Protein AF-H9ZZ54-F1 (afdb_monomer_lite)

Sequence (100 aa):
MKEVLNTIWRDYSVRKTISIDQAVRLREILLSMIGINVLIEPEGKYISKGFEIALKTGTTVYDALYIALAAEKNLPLITLDKKQAKASEDVGVKAIIPSV

Foldseek 3Di:
DVVQLVVLCCCVPPVVVDDPVVSVVSVVVVVVCDPPPDDDDDLVVQQVVLVVLCVVLVNDSVLSSQLSVCVVVVHAREDCDPSSCVSSVVVPHHYDHDDD

Secondary structure (DSSP, 8-state):
-HHHHHHHHHHHHTS--S-HHHHHHHHHHHHHTBTTTBPPP-GGGGHHHHHHHHHHH---HHHHHHHHHHHHTT-PEE-S-HHHHHHHHTTTPPEE----

Radius of gyration: 15.19 Å; chains: 1; bounding box: 37×31×37 Å

InterPro domains:
  IPR002716 PIN domain [PF01850] (10-88)
  IPR029060 PIN-like domain superfamily [SSF88723] (3-96)
  IPR044153 VapC3-like, PIN domain [cd09873] (3-94)
  IPR051619 Type II TA system ribonuclease PINc/VapC [PTHR35901] (3-97)

pLDDT: mean 96.83, std 4.07, range [61.66, 98.69]

Structure (mmCIF, N/CA/C/O backbone):
data_AF-H9ZZ54-F1
#
_entry.id   AF-H9ZZ54-F1
#
loop_
_atom_site.group_PDB
_atom_site.id
_atom_site.type_symbol
_atom_site.label_atom_id
_atom_site.label_alt_id
_atom_site.label_comp_id
_atom_site.label_asym_id
_atom_site.label_entity_id
_atom_site.label_seq_id
_atom_site.pdbx_PDB_ins_code
_atom_site.Cartn_x
_atom_site.Cartn_y
_atom_site.Cartn_z
_atom_site.occupancy
_atom_site.B_iso_or_equiv
_atom_site.auth_seq_id
_atom_site.auth_comp_id
_atom_site.auth_asym_id
_atom_site.auth_atom_id
_atom_site.pdbx_PDB_model_num
ATOM 1 N N . MET A 1 1 ? -1.539 1.379 -8.059 1.00 90.94 1 MET A N 1
ATOM 2 C CA . MET A 1 1 ? -0.765 1.772 -9.269 1.00 90.94 1 MET A CA 1
ATOM 3 C C . MET A 1 1 ? 0.680 2.130 -8.931 1.00 90.94 1 MET A C 1
ATOM 5 O O . MET A 1 1 ? 1.575 1.413 -9.356 1.00 90.94 1 MET A O 1
ATOM 9 N N . LYS A 1 2 ? 0.913 3.193 -8.143 1.00 94.56 2 LYS A N 1
ATOM 10 C CA . LYS A 1 2 ? 2.262 3.680 -7.791 1.00 94.56 2 LYS A CA 1
ATOM 11 C C . LYS A 1 2 ? 3.163 2.582 -7.203 1.00 94.56 2 LYS A C 1
ATOM 13 O O . LYS A 1 2 ? 4.291 2.426 -7.644 1.00 94.56 2 LYS A O 1
ATOM 18 N N . GLU A 1 3 ? 2.648 1.772 -6.280 1.00 95.94 3 GLU A N 1
ATOM 19 C CA . GLU A 1 3 ? 3.424 0.714 -5.608 1.00 95.94 3 GLU A CA 1
ATOM 20 C C . GLU A 1 3 ? 3.809 -0.452 -6.525 1.00 95.94 3 GLU A C 1
ATOM 22 O O . GLU A 1 3 ? 4.931 -0.953 -6.448 1.00 95.94 3 GLU A O 1
ATOM 27 N N . VAL A 1 4 ? 2.920 -0.850 -7.442 1.00 96.56 4 VAL A N 1
ATOM 28 C CA . VAL A 1 4 ? 3.220 -1.900 -8.430 1.00 96.56 4 VAL A CA 1
ATOM 29 C C . VAL A 1 4 ? 4.294 -1.408 -9.400 1.00 96.56 4 VAL A C 1
ATOM 31 O O . VAL A 1 4 ? 5.288 -2.096 -9.616 1.00 96.56 4 VAL A O 1
ATOM 34 N N . LEU A 1 5 ? 4.158 -0.180 -9.913 1.00 97.50 5 LEU A N 1
ATOM 35 C CA . LEU A 1 5 ? 5.172 0.431 -10.778 1.00 97.50 5 LEU A CA 1
ATOM 36 C C . LEU A 1 5 ? 6.512 0.612 -10.058 1.00 97.50 5 LEU A C 1
ATOM 38 O O . LEU A 1 5 ? 7.557 0.347 -10.643 1.00 97.50 5 LEU A O 1
ATOM 42 N N . ASN A 1 6 ? 6.495 1.006 -8.782 1.00 98.25 6 ASN A N 1
ATOM 43 C CA . ASN A 1 6 ? 7.702 1.112 -7.967 1.00 98.25 6 ASN A CA 1
ATOM 44 C C . ASN A 1 6 ? 8.364 -0.256 -7.745 1.00 98.25 6 ASN A C 1
ATOM 46 O O . ASN A 1 6 ? 9.587 -0.353 -7.738 1.00 98.25 6 ASN A O 1
ATOM 50 N N . THR A 1 7 ? 7.576 -1.324 -7.604 1.00 98.06 7 THR A N 1
ATOM 51 C CA . THR A 1 7 ? 8.102 -2.692 -7.499 1.00 98.06 7 THR A CA 1
ATOM 52 C C . THR A 1 7 ? 8.791 -3.115 -8.796 1.00 98.06 7 THR A C 1
ATOM 54 O O . THR A 1 7 ? 9.951 -3.516 -8.745 1.00 98.06 7 THR A O 1
ATOM 57 N N . ILE A 1 8 ? 8.149 -2.900 -9.951 1.00 98.56 8 ILE A N 1
ATOM 58 C CA . ILE A 1 8 ? 8.748 -3.150 -11.276 1.00 98.56 8 ILE A CA 1
ATOM 59 C C . ILE A 1 8 ? 10.039 -2.334 -11.449 1.00 98.56 8 ILE A C 1
ATOM 61 O O . ILE A 1 8 ? 11.073 -2.860 -11.862 1.00 98.56 8 ILE A O 1
ATOM 65 N N . TRP A 1 9 ? 10.008 -1.047 -11.091 1.00 98.56 9 TRP A N 1
ATOM 66 C CA . TRP A 1 9 ? 11.186 -0.185 -11.148 1.00 98.56 9 TRP A CA 1
ATOM 67 C C . TRP A 1 9 ? 12.310 -0.688 -10.240 1.00 98.56 9 TRP A C 1
ATOM 69 O O . TRP A 1 9 ? 13.464 -0.675 -10.664 1.00 98.56 9 TRP A O 1
ATOM 79 N N . ARG A 1 10 ? 12.010 -1.150 -9.020 1.00 98.56 10 ARG A N 1
ATOM 80 C CA . ARG A 1 10 ? 13.013 -1.718 -8.107 1.00 98.56 10 ARG A CA 1
ATOM 81 C C . ARG A 1 10 ? 13.620 -3.001 -8.657 1.00 98.56 10 ARG A C 1
ATOM 83 O O . ARG A 1 10 ? 14.831 -3.173 -8.531 1.00 98.56 10 ARG A O 1
ATOM 90 N N . ASP A 1 11 ? 12.818 -3.870 -9.263 1.00 98.56 11 ASP A N 1
ATOM 91 C CA . ASP A 1 11 ? 13.295 -5.119 -9.867 1.00 98.56 11 ASP A CA 1
ATOM 92 C C . ASP A 1 11 ? 14.306 -4.854 -10.989 1.00 98.56 11 ASP A C 1
ATOM 94 O O . ASP A 1 11 ? 15.376 -5.464 -11.019 1.00 98.56 11 ASP A O 1
ATOM 98 N N . TYR A 1 12 ? 14.047 -3.860 -11.840 1.00 98.56 12 TYR A N 1
ATOM 99 C CA . TYR A 1 12 ? 14.985 -3.439 -12.884 1.00 98.56 12 TYR A CA 1
ATOM 100 C C . TYR A 1 12 ? 16.175 -2.615 -12.349 1.00 98.56 12 TYR A C 1
ATOM 102 O O . TYR A 1 12 ? 17.345 -2.892 -12.625 1.00 98.56 12 TYR A O 1
ATOM 110 N N . SER A 1 13 ? 15.903 -1.555 -11.591 1.00 98.38 13 SER A N 1
ATOM 111 C CA . SER A 1 13 ? 16.896 -0.522 -11.267 1.00 98.38 13 SER A CA 1
ATOM 112 C C . SER A 1 13 ? 17.786 -0.895 -10.093 1.00 98.38 13 SER A C 1
ATOM 114 O O . SER A 1 13 ? 18.971 -0.572 -10.122 1.00 98.38 13 SER A O 1
ATOM 116 N N . VAL A 1 14 ? 17.230 -1.573 -9.088 1.00 98.44 14 VAL A N 1
ATOM 117 C CA . VAL A 1 14 ? 17.919 -1.876 -7.827 1.00 98.44 14 VAL A CA 1
ATOM 118 C C . VAL A 1 14 ? 18.356 -3.335 -7.785 1.00 98.44 14 VAL A C 1
ATOM 120 O O . VAL A 1 14 ? 19.528 -3.612 -7.561 1.00 98.44 14 VAL A O 1
ATOM 123 N N . ARG A 1 15 ? 17.428 -4.272 -8.011 1.00 98.38 15 ARG A N 1
ATOM 124 C CA . ARG A 1 15 ? 17.692 -5.711 -7.858 1.00 98.38 15 ARG A CA 1
ATOM 125 C C . ARG A 1 15 ? 18.330 -6.349 -9.089 1.00 98.38 15 ARG A C 1
ATOM 127 O O . ARG A 1 15 ? 18.930 -7.407 -8.954 1.00 98.38 15 ARG A O 1
ATOM 134 N N . LYS A 1 16 ? 18.209 -5.717 -10.262 1.00 98.00 16 LYS A N 1
ATOM 135 C CA . LYS A 1 16 ? 18.720 -6.227 -11.548 1.00 98.00 16 LYS A CA 1
ATOM 136 C C . LYS A 1 16 ? 18.179 -7.623 -11.889 1.00 98.00 16 LYS A C 1
ATOM 138 O O . LYS A 1 16 ? 18.870 -8.424 -12.506 1.00 98.00 16 LYS A O 1
ATOM 143 N N . THR A 1 17 ? 16.943 -7.914 -11.481 1.00 98.56 17 THR A N 1
ATOM 144 C CA . THR A 1 17 ? 16.298 -9.226 -11.664 1.00 98.56 17 THR A CA 1
ATOM 145 C C . THR A 1 17 ? 15.517 -9.339 -12.970 1.00 98.56 17 THR A C 1
ATOM 147 O O . THR A 1 17 ? 15.164 -10.446 -13.365 1.00 98.56 17 THR A O 1
ATOM 150 N N . ILE A 1 18 ? 15.254 -8.217 -13.644 1.00 98.50 18 ILE A N 1
ATOM 151 C CA . ILE A 1 18 ? 14.555 -8.157 -14.932 1.00 98.50 18 ILE A CA 1
ATOM 152 C C . ILE A 1 18 ? 15.260 -7.193 -15.895 1.00 98.50 18 ILE A C 1
ATOM 154 O O . ILE A 1 18 ? 15.939 -6.258 -15.462 1.00 98.50 18 ILE A O 1
ATOM 158 N N . SER A 1 19 ? 15.076 -7.395 -17.201 1.00 98.69 19 SER A N 1
ATOM 159 C CA . SER A 1 19 ? 15.519 -6.464 -18.245 1.00 98.69 19 SER A CA 1
ATOM 160 C C . SER A 1 19 ? 14.597 -5.243 -18.363 1.00 98.69 19 SER A C 1
ATOM 162 O O . SER A 1 19 ? 13.478 -5.230 -17.843 1.00 98.69 19 SER A O 1
ATOM 164 N N . ILE A 1 20 ? 15.047 -4.214 -19.090 1.00 98.44 20 ILE A N 1
ATOM 165 C CA . ILE A 1 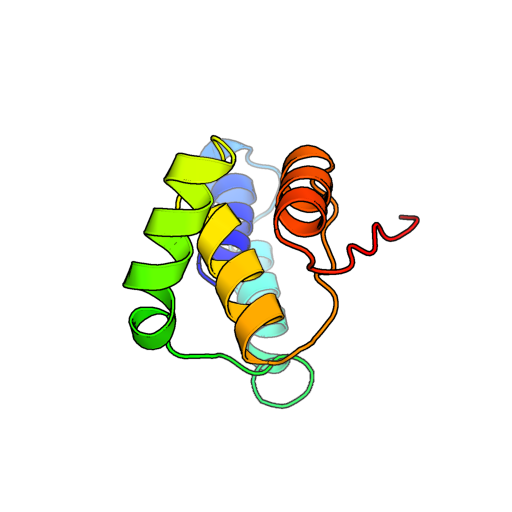20 ? 14.212 -3.042 -19.392 1.00 98.44 20 ILE A CA 1
ATOM 166 C C . ILE A 1 20 ? 12.959 -3.431 -20.193 1.00 98.44 20 ILE A C 1
ATOM 168 O O . ILE A 1 20 ? 11.868 -2.970 -19.867 1.00 98.44 20 ILE A O 1
ATOM 172 N N . ASP A 1 21 ? 13.084 -4.342 -21.161 1.00 98.62 21 ASP A N 1
ATOM 173 C CA . ASP A 1 21 ? 11.954 -4.814 -21.970 1.00 98.62 21 ASP A CA 1
ATOM 174 C C . ASP A 1 21 ? 10.926 -5.564 -21.116 1.00 98.62 21 ASP A C 1
ATOM 176 O O . ASP A 1 21 ? 9.719 -5.363 -21.260 1.00 98.62 21 ASP A O 1
ATOM 180 N N . GLN A 1 22 ? 11.388 -6.385 -20.166 1.00 98.62 22 GLN A N 1
ATOM 181 C CA . GLN A 1 22 ? 10.507 -7.042 -19.199 1.00 98.62 22 GLN A CA 1
ATOM 182 C C . GLN A 1 22 ? 9.785 -6.016 -18.317 1.00 98.62 22 GLN A C 1
ATOM 184 O O . GLN A 1 22 ? 8.579 -6.140 -18.108 1.00 98.62 22 GLN A O 1
ATOM 189 N N . ALA A 1 23 ? 1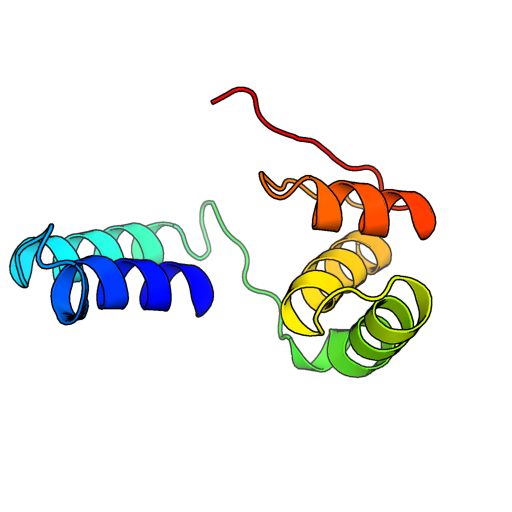0.481 -4.980 -17.839 1.00 98.56 23 ALA A N 1
ATOM 190 C CA . ALA A 1 23 ? 9.874 -3.922 -17.034 1.00 98.56 23 ALA A CA 1
ATOM 191 C C . ALA A 1 23 ? 8.791 -3.146 -17.809 1.00 98.56 23 ALA A C 1
ATOM 193 O O . ALA A 1 23 ? 7.700 -2.907 -17.283 1.00 98.56 23 ALA A O 1
ATOM 194 N N . VAL A 1 24 ? 9.061 -2.796 -19.072 1.00 98.50 24 VAL A N 1
ATOM 195 C CA . VAL A 1 24 ? 8.096 -2.129 -19.961 1.00 98.50 24 VAL A CA 1
ATOM 196 C C . VAL A 1 24 ? 6.878 -3.019 -20.205 1.00 98.50 24 VAL A C 1
ATOM 198 O O . VAL A 1 24 ? 5.748 -2.556 -20.032 1.00 98.50 24 VAL A O 1
ATOM 201 N N . ARG A 1 25 ? 7.088 -4.306 -20.498 1.00 98.56 25 ARG A N 1
ATOM 202 C CA . ARG A 1 25 ? 5.999 -5.265 -20.722 1.00 98.56 25 ARG A CA 1
ATOM 203 C C . ARG A 1 25 ? 5.134 -5.47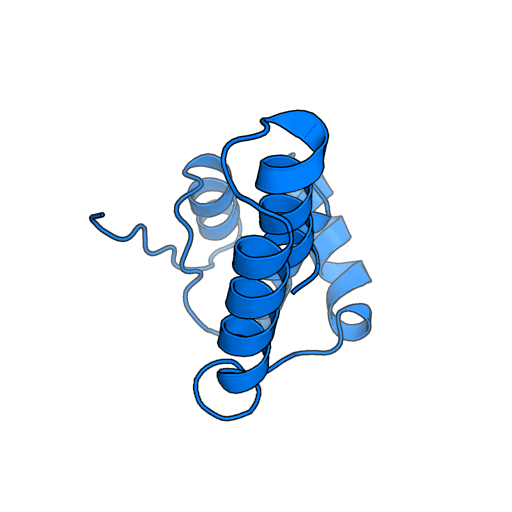9 -19.478 1.00 98.56 25 ARG A C 1
ATOM 205 O O . ARG A 1 25 ? 3.912 -5.524 -19.583 1.00 98.56 25 ARG A O 1
ATOM 212 N N . LEU A 1 26 ? 5.731 -5.576 -18.289 1.00 98.38 26 LEU A N 1
ATOM 213 C CA . LEU A 1 26 ? 4.983 -5.698 -17.029 1.00 98.38 26 LEU A CA 1
ATOM 214 C C . LEU A 1 26 ? 4.113 -4.464 -16.761 1.00 98.38 26 LEU A C 1
ATOM 216 O O . LEU A 1 26 ? 2.967 -4.597 -16.329 1.00 98.38 26 LEU A O 1
ATOM 220 N N . ARG A 1 27 ? 4.624 -3.262 -17.059 1.00 97.81 27 ARG A N 1
ATOM 221 C CA . ARG A 1 27 ? 3.835 -2.024 -16.998 1.00 97.81 27 ARG A CA 1
ATOM 222 C C . ARG A 1 27 ? 2.654 -2.071 -17.969 1.00 97.81 27 ARG A C 1
ATOM 224 O O . ARG A 1 27 ? 1.556 -1.693 -17.581 1.00 97.81 27 ARG A O 1
ATOM 231 N N . GLU A 1 28 ? 2.860 -2.510 -19.207 1.00 98.00 28 GLU A N 1
ATOM 232 C CA . GLU A 1 28 ? 1.785 -2.620 -20.205 1.00 98.00 28 GLU A CA 1
ATOM 233 C C . GLU A 1 28 ? 0.696 -3.600 -19.768 1.00 98.00 28 GLU A C 1
ATOM 235 O O . GLU A 1 28 ? -0.486 -3.271 -19.853 1.00 98.00 28 GLU A O 1
ATOM 240 N N . ILE A 1 29 ? 1.081 -4.752 -19.209 1.00 97.19 29 ILE A N 1
ATOM 241 C CA . ILE A 1 29 ? 0.135 -5.712 -18.627 1.00 97.19 29 ILE A CA 1
ATOM 242 C C . ILE A 1 29 ? -0.672 -5.046 -17.506 1.00 97.19 29 ILE A C 1
ATOM 244 O O . ILE A 1 29 ? -1.900 -5.093 -17.534 1.00 97.19 29 ILE A O 1
ATOM 248 N N . LEU A 1 30 ? -0.017 -4.362 -16.563 1.00 96.50 30 LEU A N 1
ATOM 249 C CA . LEU A 1 30 ? -0.708 -3.640 -15.491 1.00 96.50 30 LEU A CA 1
ATOM 250 C C . LEU A 1 30 ? -1.702 -2.599 -16.031 1.00 96.50 30 LEU A C 1
ATOM 252 O O . LEU A 1 30 ? -2.817 -2.498 -15.522 1.00 96.50 30 LEU A O 1
ATOM 256 N N . LEU A 1 31 ? -1.313 -1.828 -17.050 1.00 95.94 31 LEU A N 1
ATOM 257 C CA . LEU A 1 31 ? -2.186 -0.822 -17.660 1.00 95.94 31 LEU A CA 1
ATOM 258 C C . LEU A 1 31 ? -3.373 -1.458 -18.389 1.00 95.94 31 LEU A C 1
ATOM 260 O O . LEU A 1 31 ? -4.471 -0.915 -18.322 1.00 95.94 31 LEU A O 1
ATOM 264 N N . SER A 1 32 ? -3.182 -2.623 -19.012 1.00 96.69 32 SER A N 1
ATOM 265 C CA . SER A 1 32 ? -4.255 -3.352 -19.700 1.00 96.69 32 SER A CA 1
ATOM 266 C C . SER A 1 32 ? -5.371 -3.830 -18.761 1.00 96.69 32 SER A C 1
ATOM 268 O O . SER A 1 32 ? -6.503 -4.011 -19.194 1.00 96.69 32 SER A O 1
ATOM 270 N N . MET A 1 33 ? -5.084 -3.987 -17.463 1.00 96.38 33 MET A N 1
ATOM 271 C CA . MET A 1 33 ? -6.070 -4.383 -16.450 1.00 96.38 33 MET A CA 1
ATOM 272 C C . MET A 1 33 ? -6.946 -3.216 -15.966 1.00 96.38 33 MET A C 1
ATOM 274 O O . MET A 1 33 ? -7.987 -3.449 -15.342 1.00 96.38 33 MET A O 1
ATOM 278 N N . ILE A 1 34 ? -6.539 -1.963 -16.202 1.00 95.12 34 ILE A N 1
ATOM 279 C CA . ILE A 1 34 ? -7.262 -0.782 -15.715 1.00 95.12 34 ILE A CA 1
ATOM 280 C C . ILE A 1 34 ? -8.562 -0.585 -16.493 1.00 95.12 34 ILE A C 1
ATOM 282 O O . ILE A 1 34 ? -8.581 -0.619 -17.717 1.00 95.12 34 ILE A O 1
ATOM 286 N N . GLY A 1 35 ? -9.660 -0.370 -15.768 1.00 92.00 35 GLY A N 1
ATOM 287 C CA . GLY A 1 35 ? -10.998 -0.229 -16.349 1.00 92.00 35 GLY A CA 1
ATOM 288 C C . GLY A 1 35 ? -11.653 -1.557 -16.741 1.00 92.00 35 GLY A C 1
ATOM 289 O O . GLY A 1 35 ? -12.826 -1.554 -17.099 1.00 92.00 35 GLY A O 1
ATOM 290 N N . ILE A 1 36 ? -10.930 -2.67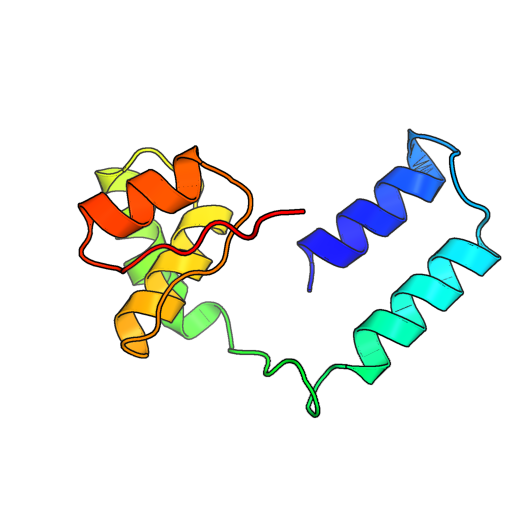8 -16.631 1.00 93.88 36 ILE A N 1
ATOM 291 C CA . ILE A 1 36 ? -11.446 -4.030 -16.889 1.00 93.88 36 ILE A CA 1
ATOM 292 C C . ILE A 1 36 ? -11.493 -4.826 -15.584 1.00 93.88 36 ILE A C 1
ATOM 294 O O . ILE A 1 36 ? -12.565 -5.170 -15.096 1.00 93.88 36 ILE A O 1
ATOM 298 N N . ASN A 1 37 ? -10.325 -5.097 -14.994 1.00 92.62 37 ASN A N 1
ATOM 299 C CA . ASN A 1 37 ? -10.188 -5.881 -13.763 1.00 92.62 37 ASN A CA 1
ATOM 300 C C . ASN A 1 37 ? -9.926 -5.002 -12.536 1.00 92.62 37 ASN A C 1
ATOM 302 O O . ASN A 1 37 ? -10.210 -5.412 -11.414 1.00 92.62 37 ASN A O 1
ATOM 306 N N . VAL A 1 38 ? -9.361 -3.808 -12.739 1.00 93.50 38 VAL A N 1
ATOM 307 C CA . VAL A 1 38 ? -8.988 -2.875 -11.671 1.00 93.50 38 VAL A CA 1
ATOM 308 C C . VAL A 1 38 ? -9.628 -1.518 -11.935 1.00 93.50 38 VAL A C 1
ATOM 310 O O . VAL A 1 38 ? -9.363 -0.876 -12.953 1.00 93.50 38 VAL A O 1
ATOM 313 N N . LEU A 1 39 ? -10.436 -1.052 -10.987 1.00 94.69 39 LEU A N 1
ATOM 314 C CA . LEU A 1 39 ? -10.974 0.305 -10.984 1.00 94.69 39 LEU A CA 1
ATOM 315 C C . LEU A 1 39 ? -10.082 1.203 -10.125 1.00 94.69 39 LEU A C 1
ATOM 317 O O . LEU A 1 39 ? -9.730 0.849 -9.001 1.00 94.69 39 LEU A O 1
ATOM 321 N N . ILE A 1 40 ? -9.700 2.360 -10.667 1.00 94.00 40 ILE A N 1
ATOM 322 C CA . ILE A 1 40 ? -8.871 3.338 -9.959 1.00 94.00 40 ILE A CA 1
ATOM 323 C C . ILE A 1 40 ? -9.768 4.373 -9.295 1.00 94.00 40 ILE A C 1
ATOM 325 O O . ILE A 1 40 ? -10.583 5.022 -9.944 1.00 94.00 40 ILE A O 1
ATOM 329 N N . GLU A 1 41 ? -9.563 4.547 -7.997 1.00 94.56 41 GLU A N 1
ATOM 330 C CA . GLU A 1 41 ? -10.260 5.532 -7.185 1.00 94.56 41 GLU A CA 1
ATOM 331 C C . GLU A 1 41 ? -9.350 6.740 -6.904 1.00 94.56 41 GLU A C 1
ATOM 333 O O . GLU A 1 41 ? -8.167 6.552 -6.599 1.00 94.56 41 GLU A O 1
ATOM 338 N N . PRO A 1 42 ? -9.858 7.986 -7.001 1.00 94.38 42 PRO A N 1
ATOM 339 C CA . PRO A 1 42 ? -9.074 9.174 -6.682 1.00 94.38 42 PRO A CA 1
ATOM 340 C C . PRO A 1 42 ? -8.672 9.198 -5.204 1.00 94.38 42 PRO A C 1
ATOM 342 O O . PRO A 1 42 ? -9.517 9.350 -4.323 1.00 94.38 42 PRO A O 1
ATOM 345 N N . GLU A 1 43 ? -7.368 9.109 -4.940 1.00 91.31 43 GLU A N 1
ATOM 346 C CA . GLU A 1 43 ? -6.796 9.043 -3.586 1.00 91.31 43 GLU A CA 1
ATOM 347 C C . GLU A 1 43 ? -7.220 10.220 -2.694 1.00 91.31 43 GLU A C 1
ATOM 349 O O . GLU A 1 43 ? -7.489 10.021 -1.513 1.00 91.31 43 GLU A O 1
ATOM 354 N N . GLY A 1 44 ? -7.382 11.415 -3.278 1.00 94.19 44 GLY A N 1
ATOM 355 C CA . GLY A 1 44 ? -7.787 12.640 -2.580 1.00 94.19 44 GLY A CA 1
ATOM 356 C C . GLY A 1 44 ? -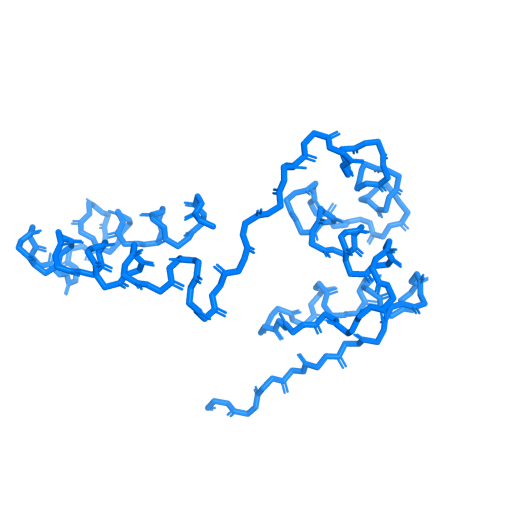9.049 12.499 -1.728 1.00 94.19 44 GLY A C 1
ATOM 357 O O . GLY A 1 44 ? -9.127 13.098 -0.659 1.00 94.19 44 GLY A O 1
ATOM 358 N N . LYS A 1 45 ? -10.002 11.656 -2.150 1.00 96.50 45 LYS A N 1
ATOM 359 C CA . LYS A 1 45 ? -11.248 11.405 -1.409 1.00 96.50 45 LYS A CA 1
ATOM 360 C C . LYS A 1 45 ? -11.019 10.725 -0.057 1.00 96.50 45 LYS A C 1
ATOM 362 O O . LYS A 1 45 ? -11.837 10.876 0.841 1.00 96.50 45 LYS A O 1
ATOM 367 N N . TYR A 1 46 ? -9.916 9.994 0.087 1.00 97.62 46 TYR A N 1
ATOM 368 C CA . TYR A 1 46 ? -9.658 9.125 1.233 1.00 97.62 46 TYR A CA 1
ATOM 369 C C . TYR A 1 46 ? -8.517 9.633 2.120 1.00 97.62 46 TYR A C 1
ATOM 371 O O . TYR A 1 46 ? -8.241 9.013 3.141 1.00 97.62 46 TYR A O 1
ATOM 379 N N . ILE A 1 47 ? -7.862 10.754 1.779 1.00 97.44 47 ILE A N 1
ATOM 380 C CA . ILE A 1 47 ? -6.674 11.252 2.498 1.00 97.44 47 ILE A CA 1
ATOM 381 C C . ILE A 1 47 ? -6.966 11.514 3.974 1.00 97.44 47 ILE A C 1
ATOM 383 O O . ILE A 1 47 ? -6.253 10.990 4.828 1.00 97.44 47 ILE A O 1
ATOM 387 N N . SER A 1 48 ? -8.014 12.284 4.284 1.00 97.94 48 SER A N 1
ATOM 388 C CA . SER A 1 48 ? -8.337 12.624 5.676 1.00 97.94 48 SER A CA 1
ATOM 389 C C . SER A 1 48 ? -8.619 11.367 6.495 1.00 97.94 48 SER A C 1
ATOM 391 O O . SER A 1 48 ? -8.034 11.173 7.559 1.00 97.94 48 SER A O 1
ATOM 393 N N . LYS A 1 49 ? -9.442 10.455 5.956 1.00 98.06 49 LYS A N 1
ATOM 394 C CA . LYS A 1 49 ? -9.793 9.218 6.654 1.00 98.06 49 LYS A CA 1
ATOM 395 C C . LYS A 1 49 ? -8.614 8.255 6.783 1.00 98.06 49 LYS A C 1
ATOM 397 O O . LYS A 1 49 ? -8.427 7.644 7.831 1.00 98.06 49 LYS A O 1
ATOM 402 N N . GLY A 1 50 ? -7.803 8.140 5.737 1.00 98.38 50 GLY A N 1
ATOM 403 C CA . GLY A 1 50 ? -6.579 7.347 5.741 1.00 98.38 50 GLY A CA 1
ATOM 404 C C . GLY A 1 50 ? -5.589 7.853 6.785 1.00 98.38 50 GLY A C 1
ATOM 405 O O . GLY A 1 50 ? -5.013 7.055 7.516 1.00 98.38 50 GLY A O 1
ATOM 406 N N . PHE A 1 51 ? -5.441 9.169 6.936 1.00 98.56 51 PHE A N 1
ATOM 407 C CA . PHE A 1 51 ? -4.580 9.734 7.971 1.00 98.56 51 PHE A CA 1
ATOM 408 C C . PHE A 1 51 ? -5.082 9.420 9.390 1.00 98.56 51 PHE A C 1
ATOM 410 O O . PHE A 1 51 ? -4.292 8.991 10.229 1.00 98.56 51 PHE A O 1
ATOM 417 N N . GLU A 1 52 ? -6.389 9.535 9.654 1.00 98.62 52 GLU A N 1
ATOM 418 C CA . GLU A 1 52 ? -6.979 9.115 10.938 1.00 98.62 52 GLU A CA 1
ATOM 419 C C . GLU A 1 52 ? -6.712 7.635 11.248 1.00 98.62 52 GLU A C 1
ATOM 421 O O . GLU A 1 52 ? -6.344 7.283 12.370 1.00 98.62 52 GLU A O 1
ATOM 426 N N . ILE A 1 53 ? -6.885 6.758 10.253 1.00 98.62 53 ILE A N 1
ATOM 427 C CA . ILE A 1 53 ? -6.635 5.319 10.402 1.00 98.62 53 ILE A CA 1
ATOM 428 C C . ILE A 1 53 ? -5.153 5.060 10.679 1.00 98.62 53 ILE A C 1
ATOM 430 O O . ILE A 1 53 ? -4.841 4.283 11.582 1.00 98.62 53 ILE A O 1
ATOM 434 N N . ALA A 1 54 ? -4.246 5.731 9.965 1.00 98.62 54 ALA A N 1
ATOM 435 C CA . ALA A 1 54 ? -2.805 5.615 10.182 1.00 98.62 54 ALA A CA 1
ATOM 436 C C . ALA A 1 54 ? -2.421 5.993 11.621 1.00 98.62 54 ALA A C 1
ATOM 438 O O . ALA A 1 54 ? -1.703 5.246 12.282 1.00 98.62 54 ALA A O 1
ATOM 439 N N . LEU A 1 55 ? -2.964 7.096 12.150 1.00 98.56 55 LEU A N 1
ATOM 440 C CA . LEU A 1 55 ? -2.739 7.504 13.541 1.00 98.56 55 LEU A CA 1
ATOM 441 C C . LEU A 1 55 ? -3.294 6.489 14.548 1.00 98.56 55 LEU A C 1
ATOM 443 O O . LEU A 1 55 ? -2.638 6.192 15.543 1.00 98.56 55 LEU A O 1
ATOM 447 N N . LYS A 1 56 ? -4.491 5.946 14.295 1.00 98.25 56 LYS A N 1
ATOM 448 C CA . LYS A 1 56 ? -5.149 4.992 15.200 1.00 98.25 56 LYS A CA 1
ATOM 449 C C . LYS A 1 56 ? -4.449 3.631 15.245 1.00 98.25 56 LYS A C 1
ATOM 451 O O . LYS A 1 56 ? -4.430 2.991 16.290 1.00 98.25 56 LYS A O 1
ATOM 456 N N . THR A 1 57 ? -3.930 3.172 14.111 1.00 97.88 57 THR A N 1
ATOM 457 C CA . THR A 1 57 ? -3.429 1.796 13.939 1.00 97.88 57 THR A CA 1
ATOM 458 C C . THR A 1 57 ? -1.905 1.703 13.885 1.00 97.88 57 THR A C 1
ATOM 460 O O . THR A 1 57 ? -1.351 0.611 13.982 1.00 97.88 57 THR A O 1
ATOM 463 N N . GLY A 1 58 ? -1.209 2.833 13.726 1.00 97.38 58 GLY A N 1
ATOM 464 C CA . GLY A 1 58 ? 0.242 2.878 13.555 1.00 97.38 58 GLY A CA 1
ATOM 465 C C . GLY A 1 58 ? 0.729 2.404 12.181 1.00 97.38 58 GLY A C 1
ATOM 466 O O . GLY A 1 58 ? 1.932 2.202 12.008 1.00 97.38 58 GLY A O 1
ATOM 467 N N . THR A 1 59 ? -0.162 2.206 11.202 1.00 97.50 59 THR A N 1
ATOM 468 C CA . THR A 1 59 ? 0.234 1.891 9.820 1.00 97.50 59 THR A CA 1
ATOM 469 C C . THR A 1 59 ? 0.708 3.130 9.070 1.00 97.50 59 THR A C 1
ATOM 471 O O . THR A 1 59 ? 0.478 4.266 9.487 1.00 97.50 59 THR A O 1
ATOM 474 N N . THR A 1 60 ? 1.341 2.935 7.911 1.00 97.94 60 THR A N 1
ATOM 475 C CA . THR A 1 60 ? 1.667 4.066 7.037 1.00 97.94 60 THR A CA 1
ATOM 476 C C . THR A 1 60 ? 0.398 4.679 6.437 1.00 97.94 60 THR A C 1
ATOM 478 O O . THR A 1 60 ? -0.647 4.029 6.354 1.00 97.94 60 THR A O 1
ATOM 481 N N . VAL A 1 61 ? 0.486 5.930 5.969 1.00 97.94 61 VAL A N 1
ATOM 482 C CA . VAL A 1 61 ? -0.620 6.569 5.232 1.00 97.94 61 VAL A CA 1
ATOM 483 C C . VAL A 1 61 ? -0.935 5.804 3.944 1.00 97.94 61 VAL A C 1
ATOM 485 O O . VAL A 1 61 ? -2.104 5.668 3.606 1.00 97.94 61 VAL A O 1
ATOM 488 N N . TYR A 1 62 ? 0.070 5.249 3.257 1.00 96.75 62 TYR A N 1
ATOM 489 C CA . TYR A 1 62 ? -0.150 4.424 2.064 1.00 96.75 62 TYR A CA 1
ATOM 490 C C . TYR A 1 62 ? -1.024 3.209 2.377 1.00 96.75 62 TYR A C 1
ATOM 492 O O . TYR A 1 62 ? -2.043 3.004 1.719 1.00 96.75 62 TYR A O 1
ATOM 500 N N . ASP A 1 63 ? -0.691 2.476 3.439 1.00 97.88 63 ASP A N 1
ATOM 501 C CA . ASP A 1 63 ? -1.467 1.310 3.863 1.00 97.88 63 ASP A CA 1
ATOM 502 C C . ASP A 1 63 ? -2.881 1.699 4.294 1.00 97.88 63 ASP A C 1
ATOM 504 O O . ASP A 1 63 ? -3.857 1.035 3.936 1.00 97.88 63 ASP A O 1
ATOM 508 N N . ALA A 1 64 ? -2.997 2.797 5.041 1.00 98.38 64 ALA A N 1
ATOM 509 C CA . ALA A 1 64 ? -4.260 3.272 5.576 1.00 98.38 64 ALA A CA 1
ATOM 510 C C . ALA A 1 64 ? -5.208 3.819 4.498 1.00 98.38 64 ALA A C 1
ATOM 512 O O . ALA A 1 64 ? -6.421 3.746 4.677 1.00 98.38 64 ALA A O 1
ATOM 513 N N . LEU A 1 65 ? -4.698 4.318 3.367 1.00 98.19 65 LEU A N 1
ATOM 514 C CA . LEU A 1 65 ? -5.528 4.744 2.233 1.00 98.19 65 LEU A CA 1
ATOM 515 C C . LEU A 1 65 ? -6.322 3.578 1.634 1.00 98.19 65 LEU A C 1
ATOM 517 O O . LEU A 1 65 ? -7.492 3.751 1.293 1.00 98.19 65 LEU A O 1
ATOM 521 N N . TYR A 1 66 ? -5.730 2.383 1.554 1.00 98.06 66 TYR A N 1
ATOM 522 C CA . TYR A 1 66 ? -6.455 1.187 1.114 1.00 98.06 66 TYR A CA 1
ATOM 523 C C . TYR A 1 66 ? -7.541 0.780 2.110 1.00 98.06 66 TYR A C 1
ATOM 525 O O . TYR A 1 66 ? -8.647 0.427 1.701 1.00 98.06 66 TYR A O 1
ATOM 533 N N . ILE A 1 67 ? -7.253 0.875 3.411 1.00 98.56 67 ILE A N 1
ATOM 534 C CA . ILE A 1 67 ? -8.231 0.593 4.470 1.00 98.56 67 ILE A CA 1
ATOM 535 C C . ILE A 1 67 ? -9.381 1.608 4.417 1.00 98.56 67 ILE A C 1
ATOM 537 O O . ILE A 1 67 ? -10.543 1.218 4.479 1.00 98.56 67 ILE A O 1
ATOM 541 N N . ALA A 1 68 ? -9.075 2.899 4.252 1.00 98.56 68 ALA A N 1
ATOM 542 C CA . ALA A 1 68 ? -10.068 3.964 4.127 1.00 98.56 68 ALA A CA 1
ATOM 543 C C . ALA A 1 68 ? -10.984 3.754 2.916 1.00 98.56 68 ALA A C 1
ATOM 545 O O . ALA A 1 68 ? -12.200 3.876 3.037 1.00 98.56 68 ALA A O 1
ATOM 546 N N . LEU A 1 69 ? -10.410 3.388 1.767 1.00 98.31 69 LEU A N 1
ATOM 547 C CA . LEU A 1 69 ? -11.172 3.046 0.568 1.00 98.31 69 LEU A CA 1
ATOM 548 C C . LEU A 1 69 ? -12.104 1.846 0.805 1.00 98.31 69 LEU A C 1
ATOM 550 O O . LEU A 1 69 ? -13.276 1.893 0.430 1.00 98.31 69 LEU A O 1
ATOM 554 N N . ALA A 1 70 ? -11.592 0.778 1.422 1.00 98.38 70 ALA A N 1
ATOM 555 C CA . ALA A 1 70 ? -12.371 -0.420 1.724 1.00 98.38 70 ALA A CA 1
ATOM 556 C C . ALA A 1 70 ? -13.523 -0.122 2.700 1.00 98.38 70 ALA A C 1
ATOM 558 O O . ALA A 1 70 ? -14.650 -0.558 2.466 1.00 98.38 70 ALA A O 1
ATOM 559 N N . ALA A 1 71 ? -13.263 0.684 3.734 1.00 98.00 71 ALA A N 1
ATOM 560 C CA . ALA A 1 71 ? -14.271 1.139 4.688 1.00 98.00 71 ALA A CA 1
ATOM 561 C C . ALA A 1 71 ? -15.383 1.953 4.008 1.00 98.00 71 ALA A C 1
ATOM 563 O O . ALA A 1 71 ? -16.557 1.631 4.168 1.00 98.00 71 ALA A O 1
ATOM 564 N N . GLU A 1 72 ? -15.022 2.962 3.209 1.00 97.62 72 GLU A N 1
ATOM 565 C CA . GLU A 1 72 ? -15.982 3.856 2.543 1.00 97.62 72 GLU A CA 1
ATOM 566 C C . GLU A 1 72 ? -16.896 3.102 1.568 1.00 97.62 72 GLU A C 1
ATOM 568 O O . GLU A 1 72 ? -18.088 3.383 1.463 1.00 97.62 72 GLU A O 1
ATOM 573 N N . LYS A 1 73 ? -16.350 2.110 0.855 1.00 96.88 73 LYS A N 1
ATOM 574 C CA . LYS A 1 73 ? -17.120 1.291 -0.092 1.00 96.88 73 LYS A CA 1
ATOM 575 C C . LYS A 1 73 ? -17.794 0.075 0.542 1.00 96.88 73 LYS A C 1
ATOM 577 O O . LYS A 1 73 ? -18.471 -0.658 -0.175 1.00 96.88 73 LYS A O 1
ATOM 582 N N . ASN A 1 74 ? -17.617 -0.149 1.846 1.00 97.12 74 ASN A N 1
ATOM 583 C CA . ASN A 1 74 ? -18.087 -1.341 2.551 1.00 97.12 74 ASN A CA 1
ATOM 584 C C . ASN A 1 74 ? -17.645 -2.653 1.861 1.00 97.12 74 ASN A C 1
ATOM 586 O O . ASN A 1 74 ? -18.439 -3.566 1.624 1.00 97.12 74 ASN A O 1
ATOM 590 N N . LEU A 1 75 ? -16.365 -2.721 1.488 1.00 97.69 75 LEU A N 1
ATOM 591 C CA . LEU A 1 75 ? -15.739 -3.863 0.821 1.00 97.69 75 LEU A CA 1
ATOM 592 C C . LEU A 1 75 ? -14.659 -4.485 1.716 1.00 97.69 75 LEU A C 1
ATOM 594 O O . LEU A 1 75 ? -14.068 -3.786 2.539 1.00 97.69 75 LEU A O 1
ATOM 598 N N . PRO A 1 76 ? -14.352 -5.785 1.558 1.00 98.19 76 PRO A N 1
ATOM 599 C CA . PRO A 1 76 ? -13.199 -6.367 2.226 1.00 98.19 76 PRO A CA 1
ATOM 600 C C . PRO A 1 76 ? -11.890 -5.810 1.649 1.00 98.19 76 PRO A C 1
ATOM 602 O O . PRO A 1 76 ? -11.785 -5.552 0.448 1.00 98.19 76 PRO A O 1
ATOM 605 N N . LEU A 1 77 ? -10.864 -5.704 2.493 1.00 98.31 77 LEU A N 1
ATOM 606 C CA . LEU A 1 77 ? -9.497 -5.447 2.059 1.00 98.31 77 LEU A CA 1
ATOM 607 C C . LEU A 1 77 ? -8.807 -6.768 1.707 1.00 98.31 77 LEU A C 1
ATOM 609 O O . LEU A 1 77 ? -8.666 -7.646 2.557 1.00 98.31 77 LEU A O 1
ATOM 613 N N . ILE A 1 78 ? -8.325 -6.892 0.472 1.00 97.69 78 ILE A N 1
ATOM 614 C CA . ILE A 1 78 ? -7.450 -7.995 0.060 1.00 97.69 78 ILE A CA 1
ATOM 615 C C . ILE A 1 78 ? -6.004 -7.513 0.147 1.00 97.69 78 ILE A C 1
ATOM 617 O O . ILE A 1 78 ? -5.632 -6.560 -0.535 1.00 97.69 78 ILE A O 1
ATOM 621 N N . THR A 1 79 ? -5.186 -8.171 0.966 1.00 97.31 79 THR A N 1
ATOM 622 C CA . THR A 1 79 ? -3.764 -7.833 1.107 1.00 97.31 79 THR A CA 1
ATOM 623 C C . THR A 1 79 ? -2.937 -9.043 1.531 1.00 97.31 79 THR A C 1
ATOM 625 O O . THR A 1 79 ? -3.417 -9.924 2.242 1.00 97.31 79 THR A O 1
ATOM 628 N N . LEU A 1 80 ? -1.677 -9.089 1.090 1.00 96.94 80 LEU A N 1
ATOM 629 C CA . LEU A 1 80 ? -0.683 -10.053 1.578 1.00 96.94 80 LEU A CA 1
ATOM 630 C C . LEU A 1 80 ? 0.059 -9.536 2.824 1.00 96.94 80 LEU A C 1
ATOM 632 O O . LEU A 1 80 ? 0.758 -10.306 3.485 1.00 96.94 80 LEU A O 1
ATOM 636 N N . ASP A 1 81 ? -0.084 -8.251 3.165 1.00 97.25 81 ASP A N 1
ATOM 637 C CA . ASP A 1 81 ? 0.530 -7.674 4.357 1.00 97.25 81 ASP A CA 1
ATOM 638 C C . ASP A 1 81 ? -0.328 -7.963 5.598 1.00 97.25 81 ASP A C 1
ATOM 640 O O . ASP A 1 81 ? -1.406 -7.400 5.800 1.00 97.25 81 ASP A O 1
ATOM 644 N N . LYS A 1 82 ? 0.182 -8.835 6.474 1.00 96.75 82 LYS A N 1
ATOM 645 C CA . LYS A 1 82 ? -0.494 -9.225 7.719 1.00 96.75 82 LYS A CA 1
ATOM 646 C C . LYS A 1 82 ? -0.705 -8.055 8.684 1.00 96.75 82 LYS A C 1
ATOM 648 O O . LYS A 1 82 ? -1.678 -8.069 9.435 1.00 96.75 82 LYS A O 1
ATOM 653 N N . LYS A 1 83 ? 0.185 -7.058 8.691 1.00 97.25 83 LYS A N 1
ATOM 654 C CA . LYS A 1 83 ? 0.042 -5.865 9.538 1.00 97.25 83 LYS A CA 1
ATOM 655 C C . LYS A 1 83 ? -1.077 -4.974 9.012 1.00 97.25 83 LYS A C 1
ATOM 657 O O . LYS A 1 83 ? -1.900 -4.526 9.804 1.00 97.25 83 LYS A O 1
ATOM 662 N N . GLN A 1 84 ? -1.154 -4.777 7.695 1.00 98.44 84 GLN A N 1
ATOM 663 C CA . GLN A 1 84 ? -2.250 -4.027 7.077 1.00 98.44 84 GLN A CA 1
ATOM 664 C C . GLN A 1 84 ? -3.597 -4.740 7.261 1.00 98.44 84 GLN A C 1
ATOM 666 O O . GLN A 1 84 ? -4.587 -4.097 7.607 1.00 98.44 84 GLN A O 1
ATOM 671 N N . ALA A 1 85 ? -3.631 -6.067 7.093 1.00 98.31 85 ALA A N 1
ATOM 672 C CA . ALA A 1 85 ? -4.818 -6.876 7.360 1.00 98.31 85 ALA A CA 1
ATOM 673 C C . ALA A 1 85 ? -5.307 -6.672 8.801 1.00 98.31 85 ALA A C 1
ATOM 675 O O . ALA A 1 85 ? -6.463 -6.307 9.012 1.00 98.31 85 ALA A O 1
ATOM 676 N N . LYS A 1 86 ? -4.405 -6.798 9.783 1.00 98.38 86 LYS A N 1
ATOM 677 C CA . LYS A 1 86 ? -4.738 -6.593 11.196 1.00 98.38 86 LYS A CA 1
ATOM 678 C C . LYS A 1 86 ? -5.254 -5.177 11.477 1.00 98.38 86 LYS A C 1
ATOM 680 O O . LYS A 1 86 ? -6.287 -5.021 12.120 1.00 98.38 86 LYS A O 1
ATOM 685 N N . ALA A 1 87 ? -4.588 -4.157 10.940 1.00 98.44 87 ALA A N 1
ATOM 686 C CA . ALA A 1 87 ? -5.018 -2.769 11.082 1.00 98.44 87 ALA A CA 1
ATOM 687 C C . ALA A 1 87 ? -6.406 -2.510 10.476 1.00 98.44 87 ALA A C 1
ATOM 689 O O . ALA A 1 87 ? -7.180 -1.729 11.026 1.00 98.44 87 ALA A O 1
ATOM 690 N N . SER A 1 88 ? -6.739 -3.175 9.364 1.00 98.44 88 SER A N 1
ATOM 691 C CA . SER A 1 88 ? -8.064 -3.070 8.750 1.00 98.44 88 SER A CA 1
ATOM 692 C C . SER A 1 8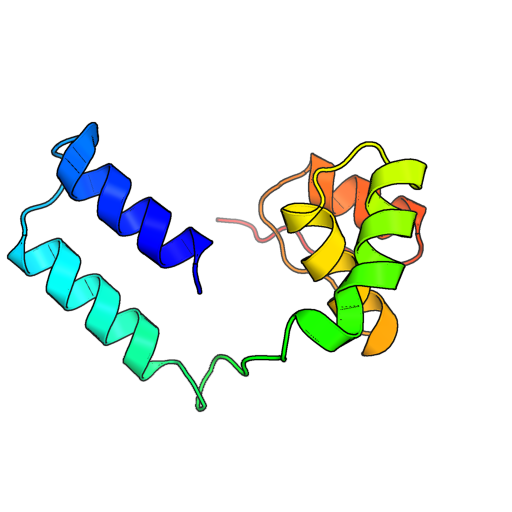8 ? -9.157 -3.660 9.649 1.00 98.44 88 SER A C 1
ATOM 694 O O . SER A 1 88 ? -10.193 -3.026 9.855 1.00 98.44 88 SER A O 1
ATOM 696 N N . GLU A 1 89 ? -8.887 -4.800 10.288 1.00 98.31 89 GLU A N 1
ATOM 697 C CA . GLU A 1 89 ? -9.815 -5.437 11.227 1.00 98.31 89 GLU A CA 1
ATOM 698 C C . GLU A 1 89 ? -10.034 -4.584 12.484 1.00 98.31 89 GLU A C 1
ATOM 700 O O . GLU A 1 89 ? -11.167 -4.451 12.947 1.00 98.31 89 GLU A O 1
ATOM 705 N N . ASP A 1 90 ? -8.984 -3.931 12.996 1.00 97.94 90 ASP A N 1
ATOM 706 C CA . ASP A 1 90 ? -9.053 -3.041 14.169 1.00 97.94 90 ASP A CA 1
ATOM 707 C C . ASP A 1 90 ? -9.933 -1.791 13.935 1.00 97.94 90 ASP A C 1
ATOM 709 O O . ASP A 1 90 ? -10.343 -1.101 14.880 1.00 97.94 90 ASP A O 1
ATOM 713 N N . VAL A 1 91 ? -10.250 -1.486 12.671 1.00 97.38 91 VAL A N 1
ATOM 714 C CA . VAL A 1 91 ? -11.190 -0.425 12.279 1.00 97.38 91 VAL A CA 1
ATOM 715 C C . VAL A 1 91 ? -12.489 -0.956 11.667 1.00 97.38 91 VAL A C 1
ATOM 717 O O . VAL A 1 91 ? -13.272 -0.171 11.137 1.00 97.38 91 VAL A O 1
ATOM 720 N N . GLY A 1 92 ? -12.755 -2.260 11.788 1.00 97.94 92 GLY A N 1
ATOM 721 C CA . GLY A 1 92 ? -14.011 -2.888 11.371 1.00 97.94 92 GLY A CA 1
ATOM 722 C C . GLY A 1 92 ? -14.095 -3.249 9.886 1.00 97.94 92 GLY A C 1
ATOM 723 O O . GLY A 1 92 ? -15.176 -3.585 9.407 1.00 97.94 92 GLY A O 1
ATOM 724 N N . VAL A 1 93 ? -12.982 -3.207 9.152 1.00 98.56 93 VAL A N 1
ATOM 725 C CA . VAL A 1 93 ? -12.908 -3.650 7.754 1.00 98.56 93 VAL A CA 1
ATOM 726 C C . VAL A 1 93 ? -12.477 -5.112 7.717 1.00 98.56 93 VAL A C 1
ATOM 728 O O . VAL A 1 93 ? -11.444 -5.483 8.267 1.00 98.56 93 VAL A O 1
ATOM 731 N N . LYS A 1 94 ? -13.255 -5.964 7.043 1.00 98.50 94 LYS A N 1
ATOM 732 C CA . LYS A 1 94 ? -12.895 -7.376 6.860 1.00 98.50 94 LYS A CA 1
ATOM 733 C C . LYS A 1 94 ? -11.619 -7.494 6.023 1.00 98.50 94 LYS A C 1
ATOM 735 O O . LYS A 1 94 ? -11.584 -6.983 4.906 1.00 98.50 94 LYS A O 1
ATOM 740 N N . ALA A 1 95 ? -10.633 -8.249 6.500 1.00 98.12 95 ALA A N 1
ATOM 741 C CA . ALA A 1 95 ? -9.448 -8.597 5.725 1.00 98.12 95 ALA A CA 1
ATOM 742 C C . ALA A 1 95 ? -9.583 -9.967 5.038 1.00 98.12 95 ALA A C 1
ATOM 744 O O . ALA A 1 95 ? -10.217 -10.892 5.552 1.00 98.12 95 ALA A O 1
ATOM 745 N N . ILE A 1 96 ? -8.957 -10.111 3.871 1.00 98.19 96 ILE A N 1
ATOM 746 C CA . ILE A 1 96 ? -8.738 -11.382 3.176 1.00 98.19 96 ILE A CA 1
ATOM 747 C C . ILE A 1 96 ? -7.248 -11.470 2.851 1.00 98.19 96 ILE A C 1
ATOM 749 O O . ILE A 1 96 ? -6.716 -10.615 2.142 1.00 98.19 96 ILE A O 1
ATOM 753 N N . ILE A 1 97 ? -6.595 -12.524 3.338 1.00 96.50 97 ILE A N 1
ATOM 754 C CA . ILE A 1 97 ? -5.203 -12.843 3.009 1.00 96.50 97 ILE A CA 1
ATOM 755 C C . ILE A 1 97 ? -5.220 -14.014 2.021 1.00 96.50 97 ILE A C 1
ATOM 757 O O . ILE A 1 97 ? -5.567 -15.128 2.423 1.00 96.50 97 ILE A O 1
ATOM 761 N N . PRO A 1 98 ? -4.897 -13.790 0.734 1.00 92.75 98 PRO A N 1
ATOM 762 C CA . PRO A 1 98 ? -4.863 -14.861 -0.253 1.00 92.75 98 PRO A CA 1
ATOM 763 C C . PRO A 1 98 ? -3.823 -15.928 0.099 1.00 92.75 98 PRO A C 1
ATOM 765 O O . PRO A 1 98 ? -2.722 -15.613 0.550 1.00 92.75 98 PRO A O 1
ATOM 768 N N . SER A 1 99 ? -4.163 -17.191 -0.151 1.00 86.88 99 SER A N 1
ATOM 769 C CA . SER A 1 99 ? -3.187 -18.280 -0.204 1.00 86.88 99 SER A CA 1
ATOM 770 C C . SER A 1 99 ? -2.459 -18.174 -1.544 1.00 86.88 99 SER A C 1
ATOM 772 O O . SER A 1 99 ? -3.070 -18.403 -2.586 1.00 86.88 99 SER A O 1
ATOM 774 N N . VAL A 1 100 ? -1.199 -17.751 -1.515 1.00 61.66 100 VAL A N 1
ATOM 775 C CA . VAL A 1 100 ? -0.287 -17.753 -2.672 1.00 61.66 100 VAL A CA 1
ATOM 776 C C . VAL A 1 100 ? 0.714 -18.884 -2.549 1.00 61.66 100 VAL A C 1
ATOM 778 O O . VAL A 1 100 ? 1.136 -19.162 -1.403 1.00 61.66 100 VAL A O 1
#

Organism: Fervidicoccus fontis (strain DSM 19380 / JCM 18336 / VKM B-2539 / Kam940) (NCBI:txid1163730)